Protein AF-A0A960HNX2-F1 (afdb_monomer)

Sequence (91 aa):
MSDTTITPIAFQPAVDEIADGVFRISTWVPEVSDSGFTFNQFLLTGDEPLLFHTGMRGLFPLVAEAVSAVIPIESLRWISSATSRPTSRVR

Nearest PDB structures (foldseek):
  6v72-assembly1_A-2  TM=6.624E-01  e=1.044E-02  Erythrobacter litoralis HTCC2594
  1wup-assembly3_C  TM=7.886E-01  e=7.033E-02  Serratia marcescens
  6lfd-assembly3_C  TM=6.158E-01  e=3.160E-02  Vibrio alginolyticus
  3kzt-assembly1_B  TM=7.037E-01  e=2.561E-01  Bacteroides thetaiotaomicron VPI-5482
  4xrw-assembly1_A  TM=5.027E-01  e=2.207E+00  Amycolatopsis orientalis

pLDDT: mean 78.86, std 18.69, range [36.19, 95.31]

Mean predicted aligned error: 9.18 Å

Solvent-accessible surface area (backbone atoms only — not comparable to full-atom values): 5667 Å² total; per-residue (Å²): 134,82,80,79,72,79,68,74,86,44,58,82,62,46,77,42,79,80,48,94,56,30,33,41,38,40,31,48,24,60,86,79,37,101,82,33,45,72,50,75,28,40,39,34,63,55,100,68,18,33,39,45,40,67,71,54,88,85,44,32,65,58,48,51,52,55,45,46,74,78,43,64,64,89,63,57,72,42,80,46,65,99,67,79,76,78,77,78,76,84,126

Secondary structure (DSSP, 8-state):
--------SSPPPEEEEEETTEEEEEEEEGGGSTT-EEEEEEEE-SSS-EEE---STTTHHHHHHHHHTTS-GGG--EEE-S-PPP-----

Foldseek 3Di:
DPPCPVPLQWDQWDWDDPDDQKIWTWTWGCPPDVRTDIDIWIWGRPPAIEIEDCDPPSCNVSSCVSVCVVDNSVSHHYYHYPDDDPPPDDD

Radius of gyration: 15.19 Å; Cα contacts (8 Å, |Δi|>4): 134; chains: 1; bounding box: 47×26×36 Å

Structure (mmCIF, N/CA/C/O backbone):
data_AF-A0A960HNX2-F1
#
_entry.id   AF-A0A960HNX2-F1
#
loop_
_ato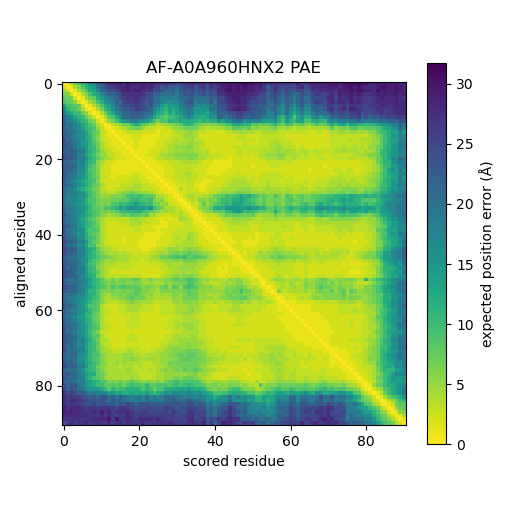m_site.group_PDB
_atom_site.id
_atom_site.type_symbol
_atom_site.label_atom_id
_atom_site.label_alt_id
_atom_site.label_comp_id
_atom_site.label_asym_id
_atom_site.label_entity_id
_atom_site.label_seq_id
_atom_site.pdbx_PDB_ins_code
_atom_site.Cartn_x
_atom_site.Cartn_y
_atom_site.Cartn_z
_atom_site.occupancy
_atom_site.B_iso_or_equiv
_atom_site.auth_seq_id
_atom_site.auth_comp_id
_atom_site.auth_asym_id
_atom_site.auth_atom_id
_atom_site.pdbx_PDB_model_num
ATOM 1 N N . MET A 1 1 ? 26.954 16.586 -23.102 1.00 40.47 1 MET A N 1
ATOM 2 C CA . MET A 1 1 ? 26.125 16.810 -21.902 1.00 40.47 1 MET A CA 1
ATOM 3 C C . MET A 1 1 ? 24.812 16.097 -22.143 1.00 40.47 1 MET A C 1
ATOM 5 O O . MET A 1 1 ? 23.905 16.679 -22.714 1.00 40.47 1 MET A O 1
ATOM 9 N N . SER A 1 2 ? 24.779 14.795 -21.865 1.00 36.19 2 SER A N 1
ATOM 10 C CA . SER A 1 2 ? 23.554 14.001 -21.915 1.00 36.19 2 SER A CA 1
ATOM 11 C C . SER A 1 2 ? 22.740 14.361 -20.683 1.00 36.19 2 SER A C 1
ATOM 13 O O . SER A 1 2 ? 23.150 14.061 -19.563 1.00 36.19 2 SER A O 1
ATOM 15 N N . ASP A 1 3 ? 21.663 15.096 -20.923 1.00 37.28 3 ASP A N 1
ATOM 16 C CA . ASP A 1 3 ? 20.623 15.407 -19.958 1.00 37.28 3 ASP A CA 1
ATOM 17 C C . ASP A 1 3 ? 20.066 14.086 -19.414 1.00 37.28 3 ASP A C 1
ATOM 19 O O . ASP A 1 3 ? 19.384 13.341 -20.118 1.00 37.28 3 ASP A O 1
ATOM 23 N N . THR A 1 4 ? 20.461 13.737 -18.190 1.00 41.12 4 THR A N 1
ATOM 24 C CA . THR A 1 4 ? 19.890 12.612 -17.453 1.00 41.12 4 THR A CA 1
ATOM 25 C C . THR A 1 4 ? 18.521 13.062 -16.972 1.00 41.12 4 T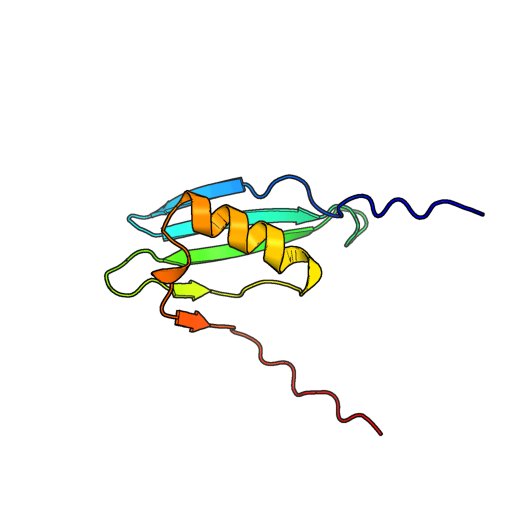HR A C 1
ATOM 27 O O . THR A 1 4 ? 18.332 13.399 -15.803 1.00 41.12 4 THR A O 1
ATOM 30 N N . THR A 1 5 ? 17.556 13.096 -17.887 1.00 39.47 5 THR A N 1
ATOM 31 C CA . THR A 1 5 ? 16.151 13.111 -17.513 1.00 39.47 5 THR A CA 1
ATOM 32 C C . THR A 1 5 ? 15.937 11.838 -16.702 1.00 39.47 5 THR A C 1
ATOM 34 O O . THR A 1 5 ? 16.012 10.731 -17.233 1.00 39.47 5 THR A O 1
ATOM 37 N N . ILE A 1 6 ? 15.780 11.979 -15.386 1.00 48.41 6 ILE A N 1
ATOM 38 C CA . ILE A 1 6 ? 15.352 10.886 -14.519 1.00 48.41 6 ILE A CA 1
ATOM 39 C C . ILE A 1 6 ? 13.925 10.571 -14.960 1.00 48.41 6 ILE A C 1
ATOM 41 O O . ILE A 1 6 ? 12.975 11.200 -14.501 1.00 48.41 6 ILE A O 1
ATOM 45 N N . THR A 1 7 ? 13.770 9.653 -15.912 1.00 44.06 7 THR A N 1
ATOM 46 C CA . THR A 1 7 ? 12.483 9.018 -16.178 1.00 44.06 7 THR A CA 1
ATOM 47 C C . THR A 1 7 ? 12.016 8.459 -14.837 1.00 44.06 7 THR A C 1
ATOM 49 O O . THR A 1 7 ? 12.785 7.724 -14.216 1.00 44.06 7 THR A O 1
ATOM 52 N N . PRO A 1 8 ? 10.837 8.829 -14.307 1.00 49.09 8 PRO A N 1
ATOM 53 C CA . PRO A 1 8 ? 10.358 8.205 -13.088 1.00 49.09 8 PRO A CA 1
ATOM 54 C C . PRO A 1 8 ? 10.184 6.715 -13.380 1.00 49.09 8 PRO A C 1
ATOM 56 O O . PRO A 1 8 ? 9.354 6.306 -14.189 1.00 49.09 8 PRO A O 1
ATOM 59 N N . ILE A 1 9 ? 11.046 5.919 -12.754 1.00 53.31 9 ILE A N 1
ATOM 60 C CA . ILE A 1 9 ? 11.135 4.467 -12.883 1.00 53.31 9 ILE A CA 1
ATOM 61 C C . ILE A 1 9 ? 9.970 3.852 -12.091 1.00 53.31 9 ILE A C 1
ATOM 63 O O . ILE A 1 9 ? 10.174 3.260 -11.037 1.00 53.31 9 ILE A O 1
ATOM 67 N N . ALA A 1 10 ? 8.735 4.111 -12.527 1.00 56.75 10 ALA A N 1
ATOM 68 C CA . ALA A 1 10 ? 7.484 3.493 -12.086 1.00 56.75 10 ALA A CA 1
ATOM 69 C C . ALA A 1 10 ? 6.295 4.187 -12.772 1.00 56.75 10 ALA A C 1
ATOM 71 O O . ALA A 1 10 ? 6.198 5.414 -12.767 1.00 56.75 10 ALA A O 1
ATOM 72 N N . PHE A 1 11 ? 5.354 3.406 -13.308 1.00 68.31 11 PHE A N 1
ATOM 73 C CA . PHE A 1 11 ? 4.020 3.925 -13.632 1.00 68.31 11 PHE A CA 1
ATOM 74 C C . PHE A 1 11 ? 3.272 4.309 -12.341 1.00 68.31 11 PHE A C 1
ATOM 76 O O . PHE A 1 11 ? 3.647 3.856 -11.256 1.00 68.31 11 PHE A O 1
ATOM 83 N N . GLN A 1 12 ? 2.221 5.135 -12.455 1.00 75.00 12 GLN A N 1
ATOM 84 C CA . GLN A 1 12 ? 1.379 5.524 -11.314 1.00 75.00 12 GLN A CA 1
ATOM 85 C C . GLN A 1 12 ? 0.981 4.293 -10.477 1.00 75.00 12 GLN A C 1
ATOM 87 O O . GLN A 1 12 ? 0.537 3.295 -11.054 1.00 75.00 12 GLN A O 1
ATOM 92 N N . PRO A 1 13 ? 1.145 4.339 -9.142 1.00 84.19 13 PRO A N 1
ATOM 93 C CA . PRO A 1 13 ? 0.779 3.227 -8.279 1.00 84.19 13 PRO A CA 1
ATOM 94 C C . PRO A 1 13 ? -0.731 2.976 -8.350 1.00 84.19 13 PRO A C 1
ATOM 96 O O . PRO A 1 13 ? -1.532 3.891 -8.165 1.00 84.19 13 PRO A O 1
ATOM 99 N N . ALA A 1 14 ? -1.118 1.728 -8.605 1.00 90.44 14 ALA A N 1
ATOM 100 C CA . ALA A 1 14 ? -2.512 1.308 -8.539 1.00 90.44 14 ALA A CA 1
ATOM 101 C C . ALA A 1 14 ? -2.895 1.048 -7.079 1.00 90.44 14 ALA A C 1
ATOM 103 O O . ALA A 1 14 ? -2.149 0.379 -6.361 1.00 90.44 14 ALA A O 1
ATOM 104 N N . VAL A 1 15 ? -4.041 1.567 -6.646 1.00 92.94 15 VAL A N 1
ATOM 105 C CA . VAL A 1 15 ? -4.575 1.361 -5.296 1.00 92.94 15 VAL A CA 1
ATOM 106 C C . VAL A 1 15 ? -5.847 0.536 -5.407 1.00 92.94 15 VAL A C 1
ATOM 108 O O . VAL A 1 15 ? -6.840 1.005 -5.956 1.00 92.94 15 VAL A O 1
ATOM 111 N N . ASP A 1 16 ? -5.807 -0.682 -4.878 1.00 94.12 16 ASP A N 1
ATOM 112 C CA . ASP A 1 16 ? -6.933 -1.611 -4.891 1.00 94.12 16 ASP A CA 1
ATOM 113 C C . ASP A 1 16 ? -7.358 -1.927 -3.457 1.00 94.12 16 ASP A C 1
ATOM 115 O O . ASP A 1 16 ? -6.529 -2.335 -2.643 1.00 94.12 16 ASP A O 1
ATOM 119 N N . GLU A 1 17 ? -8.644 -1.807 -3.143 1.00 95.31 17 GLU A N 1
ATOM 120 C CA . GLU A 1 17 ? -9.194 -2.368 -1.908 1.00 95.31 17 GLU A CA 1
ATOM 121 C C . GLU A 1 17 ? -9.378 -3.881 -2.085 1.00 95.31 17 GLU A C 1
ATOM 123 O O . GLU A 1 17 ? -10.098 -4.335 -2.975 1.00 95.31 17 GLU A O 1
ATOM 128 N N . ILE A 1 18 ? -8.679 -4.675 -1.273 1.00 95.06 18 ILE A N 1
ATOM 129 C CA . ILE A 1 18 ? -8.667 -6.145 -1.376 1.00 95.06 18 ILE A CA 1
ATOM 130 C C . ILE A 1 18 ? -9.475 -6.828 -0.267 1.00 95.06 18 ILE A C 1
ATOM 132 O O . ILE A 1 18 ? -9.800 -8.010 -0.381 1.00 95.06 18 ILE A O 1
ATOM 136 N N . ALA A 1 19 ? -9.781 -6.097 0.802 1.00 94.62 19 ALA A N 1
ATOM 137 C CA . ALA A 1 19 ? -10.708 -6.455 1.867 1.00 94.62 19 ALA A CA 1
ATOM 138 C C . ALA A 1 19 ? -11.146 -5.167 2.585 1.00 94.62 19 ALA A C 1
ATOM 140 O O . ALA A 1 19 ? -10.541 -4.121 2.367 1.00 94.62 19 ALA A O 1
ATOM 141 N N . ASP A 1 20 ? -1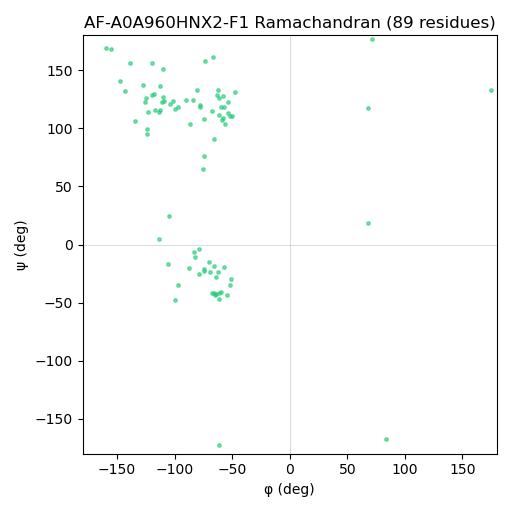2.157 -5.258 3.451 1.00 94.88 20 ASP A N 1
ATOM 142 C CA . ASP A 1 20 ? -12.672 -4.118 4.221 1.00 94.88 20 ASP A CA 1
ATOM 143 C C . ASP A 1 20 ? -11.549 -3.412 4.998 1.00 94.88 20 ASP A C 1
ATOM 145 O O . ASP A 1 20 ? -10.912 -4.005 5.876 1.00 94.88 20 ASP A O 1
ATOM 149 N N . GLY A 1 21 ? -11.255 -2.167 4.614 1.00 93.00 21 GLY A N 1
ATOM 150 C CA . GLY A 1 21 ? -10.188 -1.369 5.215 1.00 93.00 21 GLY A CA 1
ATOM 151 C C . GLY A 1 21 ? -8.768 -1.881 4.940 1.00 93.00 21 GLY A C 1
ATOM 152 O O . GLY A 1 21 ? -7.833 -1.522 5.661 1.00 93.00 21 GLY A O 1
ATOM 153 N N . VAL A 1 22 ? -8.578 -2.730 3.924 1.00 94.81 22 VAL A N 1
ATOM 154 C CA . VAL A 1 22 ? -7.271 -3.249 3.501 1.00 94.81 22 VAL A CA 1
ATOM 155 C C . VAL A 1 22 ? -7.031 -2.918 2.036 1.00 94.81 22 VAL A C 1
ATOM 157 O O . VAL A 1 22 ? -7.661 -3.465 1.130 1.00 94.81 22 VAL A O 1
ATOM 160 N N . PHE A 1 23 ? -6.032 -2.078 1.804 1.00 95.06 23 PHE A N 1
ATOM 161 C CA . PHE A 1 23 ? -5.665 -1.573 0.492 1.00 95.06 23 PHE A CA 1
ATOM 162 C C . PHE A 1 23 ? -4.303 -2.116 0.074 1.00 95.06 23 PHE A C 1
ATOM 164 O O . PHE A 1 23 ? -3.346 -2.136 0.850 1.00 95.06 23 PHE A O 1
ATOM 171 N N . ARG A 1 24 ? -4.202 -2.534 -1.183 1.00 94.44 24 ARG A N 1
ATOM 172 C CA . ARG A 1 24 ? -2.961 -2.914 -1.846 1.00 94.44 24 ARG A CA 1
ATOM 173 C C . ARG A 1 24 ? -2.541 -1.790 -2.780 1.00 94.44 24 ARG A C 1
ATOM 175 O O . ARG A 1 24 ? -3.248 -1.467 -3.729 1.00 94.44 24 ARG A O 1
ATOM 182 N N . ILE A 1 25 ? -1.351 -1.259 -2.548 1.00 93.06 25 ILE A N 1
ATOM 183 C CA . ILE A 1 25 ? -0.686 -0.306 -3.430 1.00 93.06 25 ILE A CA 1
ATOM 184 C C . ILE A 1 25 ? 0.291 -1.102 -4.295 1.00 93.06 25 ILE A C 1
ATOM 186 O O . ILE A 1 25 ? 1.192 -1.751 -3.769 1.00 93.06 25 ILE A O 1
ATOM 190 N N . SER A 1 26 ? 0.099 -1.091 -5.611 1.00 91.88 26 SER A N 1
ATOM 191 C CA . SER A 1 26 ? 0.880 -1.877 -6.570 1.00 91.88 26 SER A CA 1
ATOM 192 C C . SER A 1 26 ? 1.630 -0.953 -7.517 1.00 91.88 26 SER A C 1
ATOM 194 O O . SER A 1 26 ? 1.024 -0.239 -8.313 1.00 91.88 26 SER A O 1
ATOM 196 N N . THR A 1 27 ? 2.959 -0.981 -7.459 1.00 89.12 27 THR A N 1
ATOM 197 C CA . THR A 1 27 ? 3.820 -0.152 -8.311 1.00 89.12 27 THR A CA 1
ATOM 198 C C . THR A 1 27 ? 4.598 -1.026 -9.287 1.00 89.12 27 THR A C 1
ATOM 200 O O . THR A 1 27 ? 5.431 -1.831 -8.864 1.00 89.12 27 THR A O 1
ATOM 203 N N . TRP A 1 28 ? 4.337 -0.872 -10.590 1.00 87.00 28 TRP A N 1
ATOM 204 C CA . TRP A 1 28 ? 5.057 -1.586 -11.647 1.00 87.00 28 TRP A CA 1
ATOM 205 C C . TRP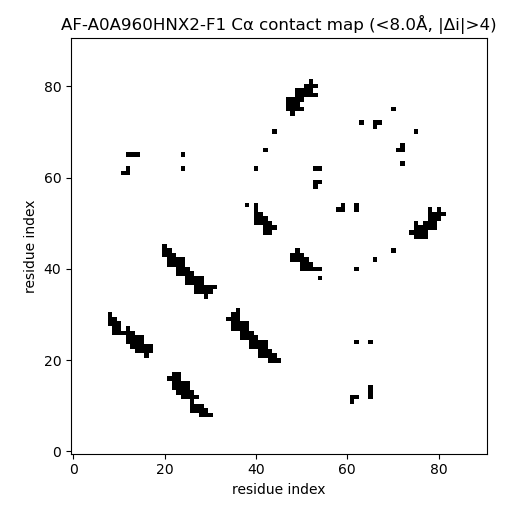 A 1 28 ? 6.355 -0.876 -12.019 1.00 87.00 28 TRP A C 1
ATOM 207 O O . TRP A 1 28 ? 6.338 0.291 -12.415 1.00 87.00 28 TRP A O 1
ATOM 217 N N . VAL A 1 29 ? 7.467 -1.606 -11.946 1.00 85.94 29 VAL A N 1
ATOM 218 C CA . VAL A 1 29 ? 8.801 -1.107 -12.267 1.00 85.94 29 VAL A CA 1
AT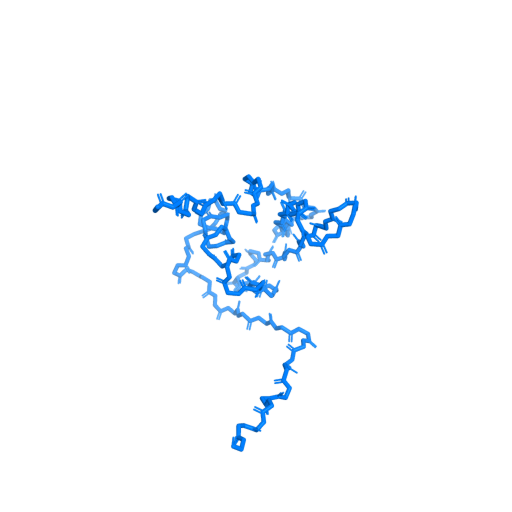OM 219 C C . VAL A 1 29 ? 9.438 -1.986 -13.349 1.00 85.94 29 VAL A C 1
ATOM 221 O O . VAL A 1 29 ? 9.965 -3.058 -13.037 1.00 85.94 29 VAL A O 1
ATOM 224 N N . PRO A 1 30 ? 9.417 -1.560 -14.626 1.00 82.19 30 PRO A N 1
ATOM 225 C CA . PRO A 1 30 ? 9.926 -2.369 -15.733 1.00 82.19 30 PRO A CA 1
ATOM 226 C C . PRO A 1 30 ? 11.453 -2.530 -15.713 1.00 82.19 30 PRO A C 1
ATOM 228 O O . PRO A 1 30 ? 11.964 -3.509 -16.232 1.00 82.19 30 PRO A O 1
ATOM 231 N N . GLU A 1 31 ? 12.186 -1.609 -15.085 1.00 80.75 31 GLU A N 1
ATOM 232 C CA . GLU A 1 31 ? 13.656 -1.552 -15.156 1.00 80.75 31 GLU A CA 1
ATOM 233 C C . GLU A 1 31 ? 14.378 -2.482 -14.166 1.00 80.75 31 GLU A C 1
ATOM 235 O O . GLU A 1 31 ? 15.600 -2.598 -14.197 1.00 80.75 31 GLU A O 1
ATOM 240 N N . VAL A 1 32 ? 13.648 -3.141 -13.262 1.00 78.81 32 VAL A N 1
ATOM 241 C CA . VAL A 1 32 ? 14.250 -3.996 -12.220 1.00 78.81 32 VAL A CA 1
ATOM 242 C C . VAL A 1 32 ? 14.673 -5.367 -12.759 1.00 78.81 32 VAL A C 1
ATOM 244 O O . VAL A 1 32 ? 15.566 -5.994 -12.191 1.00 78.81 32 VAL A O 1
ATOM 247 N N . SER A 1 33 ? 14.049 -5.853 -13.834 1.00 78.81 33 SER A N 1
ATOM 248 C CA . SER A 1 33 ? 14.392 -7.132 -14.466 1.00 78.81 33 SER A CA 1
ATOM 249 C C . SER A 1 33 ? 13.981 -7.148 -15.940 1.00 78.81 33 SER A C 1
ATOM 251 O O . SER A 1 33 ? 13.183 -6.314 -16.356 1.00 78.81 33 SER A O 1
ATOM 253 N N . ASP A 1 34 ? 14.436 -8.142 -16.708 1.00 79.50 34 ASP A N 1
ATOM 254 C CA . ASP A 1 34 ? 14.055 -8.328 -18.122 1.00 79.50 34 ASP A CA 1
ATOM 255 C C . ASP A 1 34 ? 12.536 -8.468 -18.340 1.00 79.50 34 ASP A C 1
ATOM 257 O O . ASP A 1 34 ? 12.040 -8.295 -19.450 1.00 79.50 34 ASP A O 1
ATOM 261 N N . SER A 1 35 ? 11.784 -8.799 -17.286 1.00 83.00 35 SER A N 1
ATOM 262 C CA . SER A 1 35 ? 10.321 -8.897 -17.304 1.00 83.00 35 SER A CA 1
ATOM 263 C C . SER A 1 35 ? 9.634 -7.843 -16.437 1.00 83.00 35 SER A C 1
ATOM 265 O O . SER A 1 35 ? 8.419 -7.899 -16.312 1.00 83.00 35 SER A O 1
ATOM 267 N N . GLY A 1 36 ? 10.372 -6.899 -15.842 1.00 82.88 36 GLY A N 1
ATOM 268 C CA . GLY A 1 36 ? 9.876 -5.956 -14.838 1.00 82.88 36 GLY A CA 1
ATOM 269 C C . GLY A 1 36 ? 9.581 -6.586 -13.471 1.00 82.88 36 GLY A C 1
ATOM 270 O O . GLY A 1 36 ? 9.771 -7.784 -13.253 1.00 82.88 36 GLY A O 1
ATOM 271 N N . PHE A 1 37 ? 9.184 -5.761 -12.503 1.00 86.19 37 PHE A N 1
ATOM 272 C CA . PHE A 1 37 ? 8.836 -6.199 -11.151 1.00 86.19 37 PHE A CA 1
ATOM 273 C C . PHE A 1 37 ? 7.740 -5.320 -10.542 1.00 86.19 37 PHE A C 1
ATOM 275 O O . PHE A 1 37 ? 7.771 -4.098 -10.682 1.00 86.19 37 PHE A O 1
ATOM 282 N N . THR A 1 38 ? 6.799 -5.927 -9.814 1.00 87.31 38 THR A N 1
ATOM 283 C CA . THR A 1 38 ? 5.770 -5.191 -9.065 1.00 87.31 38 THR A CA 1
ATOM 284 C C . THR A 1 38 ? 6.127 -5.129 -7.589 1.00 87.31 38 THR A C 1
ATOM 286 O O . THR A 1 38 ? 6.229 -6.159 -6.920 1.00 87.31 38 THR A O 1
ATOM 289 N N . PHE A 1 39 ? 6.220 -3.922 -7.045 1.00 87.69 39 PHE A N 1
ATOM 290 C CA . PHE A 1 39 ? 6.277 -3.716 -5.603 1.00 87.69 39 PHE A CA 1
ATOM 291 C C . PHE A 1 39 ? 4.863 -3.559 -5.059 1.00 87.69 39 PHE A C 1
ATOM 293 O O . PHE A 1 39 ? 4.124 -2.693 -5.520 1.00 87.69 39 PHE A O 1
ATOM 300 N N . ASN A 1 40 ? 4.502 -4.396 -4.088 1.00 90.81 40 ASN A N 1
ATOM 301 C CA . ASN A 1 40 ? 3.201 -4.351 -3.430 1.00 90.81 40 ASN A CA 1
ATOM 302 C C . ASN A 1 40 ? 3.390 -3.887 -1.984 1.00 90.81 40 ASN A C 1
ATOM 304 O O . ASN A 1 40 ? 4.138 -4.514 -1.230 1.00 90.81 40 ASN A O 1
ATOM 308 N N . GLN A 1 41 ? 2.724 -2.801 -1.611 1.00 91.69 41 GLN A N 1
ATOM 309 C CA . GLN A 1 41 ? 2.605 -2.324 -0.236 1.00 91.69 41 GLN A CA 1
ATOM 310 C C . GLN A 1 41 ? 1.166 -2.516 0.237 1.00 91.69 41 GLN A C 1
ATOM 312 O O . GLN A 1 41 ? 0.236 -2.482 -0.569 1.00 91.69 41 GLN A O 1
ATOM 317 N N . PHE A 1 42 ? 0.977 -2.714 1.539 1.00 93.56 42 PHE A N 1
ATOM 318 C CA . PHE A 1 42 ? -0.355 -2.891 2.116 1.00 93.56 42 PHE A CA 1
ATOM 319 C C . PHE A 1 42 ? -0.640 -1.800 3.136 1.00 93.56 42 PHE A C 1
ATOM 321 O O . PHE A 1 42 ? 0.158 -1.582 4.045 1.00 93.56 42 PHE A O 1
ATOM 328 N N . LEU A 1 43 ? -1.778 -1.136 2.985 1.00 93.62 43 LEU A N 1
ATOM 329 C CA . LEU A 1 43 ? -2.301 -0.157 3.924 1.00 93.62 43 LEU A CA 1
ATOM 330 C C . LEU A 1 43 ? -3.530 -0.751 4.609 1.00 93.62 43 LEU A C 1
ATOM 332 O O . LEU A 1 43 ? -4.460 -1.196 3.945 1.00 93.62 43 LEU A O 1
ATOM 336 N N . LEU A 1 44 ? -3.528 -0.748 5.935 1.00 94.75 44 LEU A N 1
ATOM 337 C CA . LEU A 1 44 ? -4.668 -1.132 6.755 1.00 94.75 44 LEU A CA 1
ATOM 338 C C . LEU A 1 44 ? -5.214 0.136 7.410 1.00 94.75 44 LEU A C 1
ATOM 340 O O . LEU A 1 44 ? -4.463 0.831 8.092 1.00 94.75 44 LEU A O 1
ATOM 344 N N . THR A 1 45 ? -6.495 0.436 7.212 1.00 93.62 45 THR A N 1
ATOM 345 C CA . THR A 1 45 ? -7.157 1.679 7.650 1.00 93.62 45 THR A CA 1
ATOM 346 C C . THR A 1 45 ? -8.054 1.483 8.871 1.00 93.62 45 THR A C 1
ATOM 348 O O . THR A 1 45 ? -9.002 2.241 9.057 1.00 93.62 45 THR A O 1
ATOM 351 N N . GLY A 1 46 ? -7.799 0.455 9.686 1.00 89.81 46 GLY A N 1
ATOM 352 C CA . GLY A 1 46 ? -8.506 0.272 10.959 1.00 89.81 46 GLY A CA 1
ATOM 353 C C . GLY A 1 46 ? -8.270 1.437 11.933 1.00 89.81 46 GLY A C 1
ATOM 354 O O . GLY A 1 46 ? -7.622 2.423 11.587 1.00 89.81 46 GLY A O 1
ATOM 355 N N . ASP A 1 47 ? -8.734 1.298 13.178 1.00 89.56 47 ASP A N 1
ATOM 356 C CA . ASP A 1 47 ? -8.644 2.352 14.211 1.00 89.56 47 ASP A CA 1
ATOM 357 C C . ASP A 1 47 ? -7.233 2.942 14.379 1.00 89.56 47 ASP A C 1
ATOM 359 O O . ASP A 1 47 ? -7.063 4.113 14.721 1.00 89.56 47 ASP A O 1
ATOM 363 N N . GLU A 1 48 ? -6.208 2.131 14.115 1.00 91.62 48 GLU A N 1
ATOM 364 C CA . GLU A 1 48 ? -4.816 2.553 14.083 1.00 91.62 48 GLU A CA 1
ATOM 365 C C . GLU A 1 48 ? -4.185 2.215 12.724 1.00 91.62 48 GLU A C 1
ATOM 367 O O . GLU A 1 48 ? -3.709 1.089 12.531 1.00 91.62 48 GLU A O 1
ATOM 372 N N . PRO A 1 49 ? -4.152 3.169 11.775 1.00 91.81 49 PRO A N 1
ATOM 373 C CA . PRO A 1 49 ? -3.705 2.879 10.424 1.00 91.81 49 PRO A CA 1
ATOM 374 C C . PRO A 1 49 ? -2.247 2.412 10.358 1.00 91.81 49 PRO A C 1
ATOM 376 O O . PRO A 1 49 ? -1.343 3.020 10.948 1.00 91.81 49 PRO A O 1
ATOM 379 N N . LEU A 1 50 ? -2.020 1.336 9.604 1.00 92.00 50 LEU A N 1
ATOM 380 C CA . LEU A 1 50 ? -0.732 0.663 9.451 1.00 92.00 50 LEU A CA 1
ATOM 381 C C . LEU A 1 50 ? -0.351 0.576 7.975 1.00 92.00 50 LEU A C 1
ATOM 383 O O . LEU A 1 50 ? -1.071 -0.017 7.175 1.00 92.00 50 LEU A O 1
ATOM 387 N N . LEU A 1 51 ? 0.841 1.068 7.643 1.00 91.38 51 LEU A N 1
ATOM 388 C CA . LEU A 1 51 ? 1.483 0.828 6.357 1.00 91.38 51 LEU A CA 1
ATOM 389 C C . LEU A 1 51 ? 2.522 -0.283 6.509 1.00 91.38 51 LEU A C 1
ATOM 391 O O . LEU A 1 51 ? 3.532 -0.149 7.210 1.00 91.38 51 LEU A O 1
ATOM 395 N N . PHE A 1 52 ? 2.289 -1.390 5.817 1.00 88.56 52 PHE A N 1
ATOM 396 C CA . PHE A 1 52 ? 3.236 -2.481 5.717 1.00 88.56 52 PHE A CA 1
ATOM 397 C C . PHE A 1 52 ? 4.202 -2.223 4.560 1.00 88.56 52 PHE A C 1
ATOM 399 O O . PHE A 1 52 ? 3.872 -2.427 3.392 1.00 88.56 52 PHE A O 1
ATOM 406 N N . HIS A 1 53 ? 5.415 -1.819 4.940 1.00 82.00 53 HIS A N 1
ATOM 407 C CA . HIS A 1 53 ? 6.586 -1.571 4.110 1.00 82.00 53 HIS A CA 1
ATOM 408 C C . HIS A 1 53 ? 6.462 -0.356 3.175 1.00 82.00 53 HIS A C 1
ATOM 410 O O . HIS A 1 53 ? 5.674 -0.331 2.240 1.00 82.00 53 HIS A O 1
ATOM 416 N N . THR A 1 5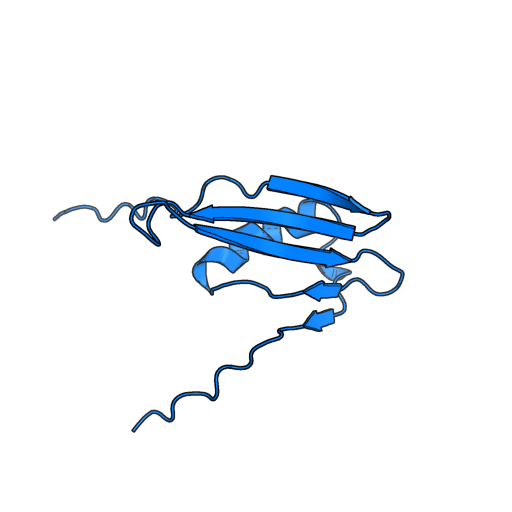4 ? 7.323 0.647 3.363 1.00 81.94 54 THR A N 1
ATOM 417 C CA . THR A 1 54 ? 7.355 1.882 2.551 1.00 81.94 54 THR A CA 1
ATOM 418 C C . THR A 1 54 ? 8.031 1.724 1.187 1.00 81.94 54 THR A C 1
ATOM 420 O O . THR A 1 54 ? 8.049 2.660 0.390 1.00 81.94 54 THR A O 1
ATOM 423 N N . GLY A 1 55 ? 8.588 0.549 0.890 1.00 78.88 55 GLY A N 1
ATOM 424 C CA . GLY A 1 55 ? 9.331 0.315 -0.345 1.00 78.88 55 GLY A CA 1
ATOM 425 C C . GLY A 1 55 ? 10.791 0.763 -0.262 1.00 78.88 55 GLY A C 1
ATOM 426 O O . GLY A 1 55 ? 11.349 1.034 0.801 1.00 78.88 55 GLY A O 1
ATOM 427 N N . MET A 1 56 ? 11.435 0.819 -1.426 1.00 78.00 56 MET A N 1
ATOM 428 C CA . MET A 1 56 ? 12.763 1.417 -1.579 1.00 78.00 56 MET A CA 1
ATOM 429 C C . MET A 1 56 ? 12.667 2.947 -1.499 1.00 78.00 56 MET A C 1
ATOM 431 O O . MET A 1 56 ? 11.622 3.517 -1.795 1.00 78.00 56 MET A O 1
ATOM 435 N N . ARG A 1 57 ? 13.775 3.635 -1.175 1.00 79.31 57 ARG A N 1
ATOM 436 C CA . ARG A 1 57 ? 13.797 5.109 -1.024 1.00 79.31 57 ARG A CA 1
ATOM 437 C C . ARG A 1 57 ? 13.202 5.863 -2.224 1.00 79.31 57 ARG A C 1
ATOM 439 O O . ARG A 1 57 ? 12.578 6.893 -2.018 1.00 79.31 57 ARG A O 1
ATOM 446 N N . GLY A 1 58 ? 13.380 5.350 -3.444 1.00 79.31 58 GLY A N 1
ATOM 447 C CA . GLY A 1 58 ? 12.820 5.951 -4.661 1.00 79.31 58 GLY A CA 1
ATOM 448 C C . GLY A 1 58 ? 11.309 5.756 -4.838 1.00 79.31 58 GLY A C 1
ATOM 449 O O . GLY A 1 58 ? 10.683 6.556 -5.517 1.00 79.31 58 GLY A O 1
ATOM 450 N N . LEU A 1 59 ? 10.714 4.740 -4.205 1.00 81.75 59 LEU A N 1
ATOM 451 C CA . LEU A 1 59 ? 9.274 4.459 -4.281 1.00 81.75 59 LEU A CA 1
ATOM 452 C C . LEU A 1 59 ? 8.468 5.223 -3.229 1.00 81.75 59 LEU A C 1
ATOM 454 O O . LEU A 1 59 ? 7.266 5.398 -3.393 1.00 81.75 59 LEU A O 1
ATOM 458 N N . PHE A 1 60 ? 9.117 5.688 -2.159 1.00 85.94 60 PHE A N 1
ATOM 459 C CA . PHE A 1 60 ? 8.428 6.315 -1.035 1.00 85.94 60 PHE A CA 1
ATOM 460 C C . PHE A 1 60 ? 7.509 7.487 -1.428 1.00 85.94 60 PHE A C 1
ATOM 462 O O . PHE A 1 60 ? 6.387 7.500 -0.933 1.00 85.94 60 PHE A O 1
ATOM 469 N N . PRO A 1 61 ? 7.894 8.428 -2.318 1.00 87.94 61 PRO A N 1
ATOM 470 C CA . PRO A 1 61 ? 6.995 9.513 -2.715 1.00 87.94 61 PRO A CA 1
ATOM 471 C C . PRO A 1 61 ? 5.696 9.014 -3.363 1.00 87.94 61 PRO A C 1
ATOM 473 O O . PRO A 1 61 ? 4.625 9.506 -3.027 1.00 87.94 61 PRO A O 1
ATOM 476 N N . LEU A 1 62 ? 5.785 7.988 -4.217 1.00 87.88 62 LEU A N 1
ATOM 477 C CA . LEU A 1 62 ? 4.626 7.383 -4.881 1.00 87.88 62 LEU A CA 1
ATOM 478 C C . LEU A 1 62 ? 3.728 6.654 -3.879 1.00 87.88 62 LEU A C 1
ATOM 480 O O . LEU A 1 62 ? 2.508 6.770 -3.928 1.00 87.88 62 LEU A O 1
ATOM 484 N N . VAL A 1 63 ? 4.332 5.929 -2.935 1.00 88.94 63 VAL A N 1
ATOM 485 C CA . VAL A 1 63 ? 3.588 5.248 -1.867 1.00 88.94 63 VAL A CA 1
ATOM 486 C C . VAL A 1 63 ? 2.910 6.266 -0.949 1.00 88.94 63 VAL A C 1
ATOM 488 O O . VAL A 1 63 ? 1.759 6.071 -0.580 1.00 88.94 63 VAL A O 1
ATOM 491 N N . ALA A 1 64 ? 3.583 7.364 -0.599 1.00 89.19 64 ALA A N 1
ATOM 492 C CA . ALA A 1 64 ? 3.015 8.417 0.239 1.00 89.19 64 ALA A CA 1
ATOM 493 C C . ALA A 1 64 ? 1.825 9.110 -0.444 1.00 89.19 64 ALA A C 1
ATOM 495 O O . ALA A 1 64 ? 0.800 9.335 0.199 1.00 89.19 64 ALA A O 1
ATOM 496 N N . GLU A 1 65 ? 1.932 9.397 -1.743 1.00 90.62 65 GLU A N 1
ATOM 497 C CA . GLU A 1 65 ? 0.830 9.935 -2.547 1.00 90.62 65 GLU A CA 1
ATOM 498 C C . GLU A 1 65 ? -0.355 8.960 -2.588 1.00 90.62 65 GLU A C 1
ATOM 500 O O . GLU A 1 65 ? -1.484 9.347 -2.292 1.00 90.62 65 GLU A O 1
ATOM 505 N N . ALA A 1 66 ? -0.090 7.677 -2.849 1.00 90.88 66 ALA A N 1
ATOM 506 C CA . ALA A 1 66 ? -1.110 6.631 -2.875 1.00 90.88 66 ALA A CA 1
ATOM 507 C C . ALA A 1 66 ? -1.819 6.455 -1.521 1.00 90.88 66 ALA A C 1
ATOM 509 O O . ALA A 1 66 ? -3.037 6.319 -1.478 1.00 90.88 66 ALA A O 1
ATOM 510 N N . VAL A 1 67 ? -1.080 6.497 -0.407 1.00 91.88 67 VAL A N 1
ATOM 511 C CA . VAL A 1 67 ? -1.665 6.449 0.944 1.00 91.88 67 VAL A CA 1
ATOM 512 C C . VAL A 1 67 ? -2.528 7.681 1.206 1.00 91.88 67 VAL A C 1
ATOM 514 O O . VAL A 1 67 ? -3.639 7.538 1.710 1.00 91.88 67 VAL A O 1
ATOM 517 N N . SER A 1 68 ? -2.050 8.866 0.814 1.00 92.94 68 SER A N 1
ATOM 518 C CA . SER A 1 68 ? -2.764 10.140 0.996 1.00 92.94 68 SER A CA 1
ATOM 519 C C . SER A 1 68 ? -4.093 10.195 0.234 1.00 92.94 68 SER A C 1
ATOM 521 O O . SER A 1 68 ? -4.984 10.953 0.608 1.00 92.94 68 SER A O 1
ATOM 523 N N . ALA A 1 69 ? -4.240 9.393 -0.825 1.00 91.06 69 ALA A N 1
ATOM 524 C CA . ALA A 1 69 ? -5.493 9.253 -1.561 1.00 91.06 69 ALA A CA 1
ATOM 525 C C . ALA A 1 69 ? -6.553 8.423 -0.810 1.00 91.06 69 ALA A C 1
ATOM 527 O O . ALA A 1 69 ? -7.738 8.551 -1.108 1.00 91.06 69 ALA A O 1
ATOM 528 N N . VAL A 1 70 ? -6.142 7.583 0.149 1.00 91.62 70 VAL A N 1
ATOM 529 C CA . VAL A 1 70 ? -7.038 6.716 0.935 1.00 91.62 70 VAL A CA 1
ATOM 530 C C . VAL A 1 70 ? -7.337 7.326 2.303 1.00 91.62 70 VAL A C 1
ATOM 532 O O . VAL A 1 70 ? -8.493 7.389 2.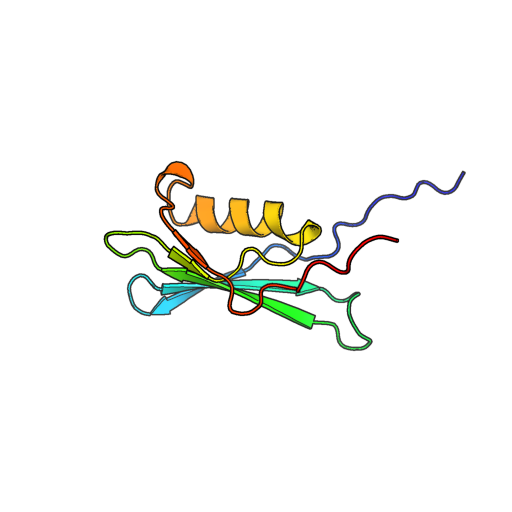713 1.00 91.62 70 VAL A O 1
ATOM 535 N N . ILE A 1 71 ? -6.303 7.787 3.012 1.00 92.19 71 ILE A N 1
ATOM 536 C CA . ILE A 1 71 ? -6.411 8.390 4.348 1.00 92.19 71 ILE A CA 1
ATOM 537 C C . ILE A 1 71 ? -5.489 9.611 4.467 1.00 92.19 71 ILE A C 1
ATOM 539 O O . ILE A 1 71 ? -4.465 9.667 3.785 1.00 92.19 71 ILE A O 1
ATOM 543 N N . PRO A 1 72 ? -5.767 10.565 5.375 1.00 91.75 72 PRO A N 1
ATOM 544 C CA . PRO A 1 72 ? -4.816 11.627 5.692 1.00 91.75 72 PRO A CA 1
ATOM 545 C C . PRO A 1 72 ? -3.497 11.025 6.186 1.00 91.75 72 PRO A C 1
ATOM 547 O O . PRO A 1 72 ? -3.500 10.206 7.108 1.00 91.75 72 PRO A O 1
ATOM 550 N N . ILE A 1 73 ? -2.363 11.409 5.602 1.00 87.12 73 ILE A N 1
ATOM 551 C CA . ILE A 1 73 ? -1.072 10.781 5.923 1.00 87.12 73 ILE A CA 1
ATOM 552 C C . ILE A 1 73 ? -0.650 11.019 7.379 1.00 87.12 73 ILE A C 1
ATOM 554 O O . ILE A 1 73 ? 0.006 10.171 7.977 1.00 87.12 73 ILE A O 1
ATOM 558 N N . GLU A 1 74 ? -1.087 12.122 7.987 1.00 90.00 74 GLU A N 1
ATOM 559 C CA . GLU A 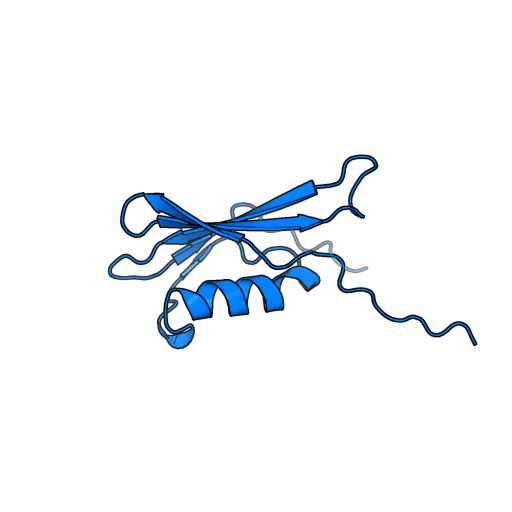1 74 ? -0.918 12.413 9.412 1.00 90.00 74 GLU A CA 1
ATOM 560 C C . GLU A 1 74 ? -1.677 11.453 10.344 1.00 90.00 74 GLU A C 1
ATOM 562 O O . GLU A 1 74 ? -1.342 11.363 11.524 1.00 90.00 74 GLU A O 1
ATOM 567 N N . SER A 1 75 ? -2.676 10.723 9.834 1.00 90.12 75 SER A N 1
ATOM 568 C CA . SER A 1 75 ? -3.387 9.682 10.591 1.00 90.12 75 SER A CA 1
ATOM 569 C C . SER A 1 75 ? -2.645 8.342 10.604 1.00 90.12 75 SER A C 1
ATOM 571 O O . SER A 1 75 ? -3.002 7.447 11.372 1.00 90.12 75 SER A O 1
ATOM 573 N N . LEU A 1 76 ? -1.593 8.198 9.786 1.00 90.25 76 LEU A N 1
ATOM 574 C CA . LEU A 1 76 ? -0.785 6.988 9.740 1.00 90.25 76 LEU A CA 1
ATOM 575 C C . LEU A 1 76 ? -0.015 6.821 11.052 1.00 90.25 76 LEU A C 1
ATOM 577 O O . LEU A 1 76 ? 0.878 7.605 11.373 1.00 90.25 76 LEU A O 1
ATOM 581 N N . ARG A 1 77 ? -0.341 5.767 11.803 1.00 91.19 77 ARG A N 1
ATOM 582 C CA . ARG A 1 77 ? 0.223 5.546 13.138 1.00 91.19 77 ARG A CA 1
ATOM 583 C C . ARG A 1 77 ? 1.402 4.590 13.127 1.00 91.19 77 ARG A C 1
ATOM 585 O O . ARG A 1 77 ? 2.347 4.764 13.895 1.00 91.19 77 ARG A O 1
ATOM 592 N N . TRP A 1 78 ? 1.357 3.592 12.251 1.00 91.25 78 TRP A N 1
ATOM 593 C CA . TRP A 1 78 ? 2.324 2.508 12.250 1.00 91.25 78 TRP A CA 1
ATOM 594 C C . TRP A 1 78 ? 2.958 2.309 10.876 1.00 91.25 78 TRP A C 1
ATOM 596 O O . TRP A 1 78 ? 2.282 2.283 9.849 1.00 91.25 78 TRP A O 1
ATOM 606 N N . ILE A 1 79 ? 4.276 2.101 10.872 1.00 89.06 79 ILE A N 1
ATOM 607 C CA . ILE A 1 79 ? 5.031 1.639 9.707 1.00 89.06 79 ILE A CA 1
ATOM 608 C C . ILE A 1 79 ? 5.797 0.394 10.134 1.00 89.06 79 ILE A C 1
ATOM 610 O O . ILE A 1 79 ? 6.593 0.439 11.071 1.00 89.06 79 ILE A O 1
ATOM 614 N N . SER A 1 80 ? 5.564 -0.713 9.438 1.00 85.31 80 SER A N 1
ATOM 615 C CA . SER A 1 80 ? 6.247 -1.981 9.700 1.00 85.31 80 SER A CA 1
ATOM 616 C C . SER A 1 80 ? 7.028 -2.448 8.475 1.00 85.31 80 SER A C 1
ATOM 618 O O . SER A 1 80 ? 6.728 -2.064 7.348 1.00 85.31 80 SER A O 1
ATOM 620 N N . SER A 1 81 ? 8.051 -3.270 8.686 1.00 77.50 81 SER A N 1
ATOM 621 C CA . SER A 1 81 ? 8.818 -3.922 7.624 1.00 77.50 81 SER A CA 1
ATOM 622 C C . SER A 1 81 ? 9.189 -5.331 8.071 1.00 77.50 81 SER A C 1
ATOM 624 O O . SER A 1 81 ? 9.721 -5.513 9.164 1.00 77.50 81 SER A O 1
ATOM 626 N N . ALA A 1 82 ? 8.963 -6.324 7.209 1.00 71.19 82 ALA A N 1
ATOM 627 C CA . ALA A 1 82 ? 9.374 -7.707 7.458 1.00 71.19 82 ALA A CA 1
ATOM 628 C C . ALA A 1 82 ? 10.899 -7.906 7.404 1.00 71.19 82 ALA A C 1
ATOM 630 O O . ALA A 1 82 ? 11.408 -8.944 7.820 1.00 71.19 82 ALA A O 1
ATOM 631 N N . THR A 1 83 ? 11.647 -6.944 6.859 1.00 63.47 83 THR A N 1
ATOM 632 C CA . THR A 1 83 ? 13.097 -7.053 6.691 1.00 63.47 83 THR A CA 1
ATOM 633 C C . THR A 1 83 ? 13.756 -5.764 7.154 1.00 63.47 83 THR A C 1
ATOM 635 O O . THR A 1 83 ? 13.724 -4.743 6.467 1.00 63.47 83 THR A O 1
ATOM 638 N N . SER A 1 84 ? 14.399 -5.802 8.318 1.00 56.16 84 SER A N 1
ATOM 639 C CA . SER A 1 84 ? 15.473 -4.861 8.606 1.00 56.16 84 SER A CA 1
ATOM 640 C C . SER A 1 84 ? 16.705 -5.361 7.854 1.00 56.16 84 SER A C 1
ATOM 642 O O . SER A 1 84 ? 17.165 -6.485 8.057 1.00 56.16 84 SER A O 1
ATOM 644 N N . ARG A 1 85 ? 17.259 -4.559 6.938 1.00 51.25 85 ARG A N 1
ATOM 645 C CA . ARG A 1 85 ? 18.641 -4.822 6.524 1.00 51.25 85 ARG A CA 1
ATOM 646 C C . ARG A 1 85 ? 19.497 -4.662 7.785 1.00 51.25 85 ARG A C 1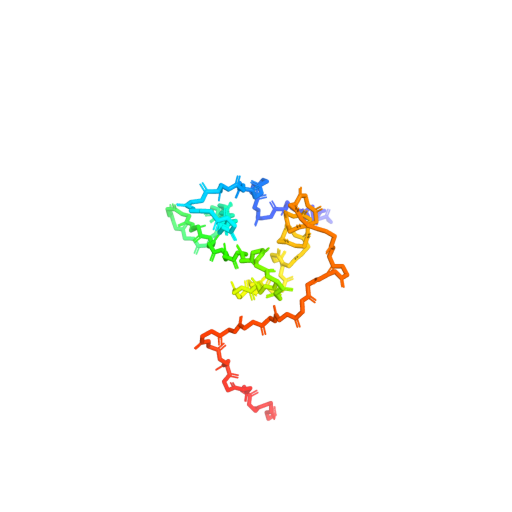
ATOM 648 O O . ARG A 1 85 ? 19.415 -3.587 8.385 1.00 51.25 85 ARG A O 1
ATOM 655 N N . PRO A 1 86 ? 20.326 -5.642 8.193 1.00 40.50 86 PRO A N 1
ATOM 656 C CA . PRO A 1 86 ? 21.439 -5.307 9.061 1.00 40.50 86 PRO A CA 1
ATOM 657 C C . PRO A 1 86 ? 22.227 -4.249 8.294 1.00 40.50 86 PRO A C 1
ATOM 659 O O . PRO A 1 86 ? 22.628 -4.472 7.149 1.00 40.50 86 PRO A O 1
ATOM 662 N N . THR A 1 87 ? 22.334 -3.054 8.864 1.00 41.22 87 THR A N 1
ATOM 663 C CA . THR A 1 87 ? 23.152 -1.981 8.317 1.00 41.22 87 THR A CA 1
ATOM 664 C C . THR A 1 87 ? 24.526 -2.573 8.044 1.00 41.22 87 THR A C 1
ATOM 666 O O . THR A 1 87 ? 25.243 -2.963 8.965 1.00 41.22 87 THR A O 1
ATOM 669 N N . SER A 1 88 ? 24.877 -2.721 6.764 1.00 37.00 88 SER A N 1
ATOM 670 C CA . SER A 1 88 ? 26.228 -3.089 6.375 1.00 37.00 88 SER A CA 1
ATOM 671 C C . SER A 1 88 ? 27.136 -2.020 6.962 1.00 37.00 88 SER A C 1
ATOM 673 O O . SER A 1 88 ? 27.081 -0.856 6.565 1.00 37.00 88 SER A O 1
ATOM 675 N N . ARG A 1 89 ? 27.891 -2.422 7.980 1.00 37.41 89 ARG A N 1
ATOM 676 C CA . ARG A 1 89 ? 28.895 -1.624 8.665 1.00 37.41 89 ARG A CA 1
ATOM 677 C C . ARG A 1 89 ? 29.824 -1.039 7.604 1.00 37.41 89 ARG A C 1
ATOM 679 O O . ARG A 1 89 ? 30.563 -1.784 6.967 1.00 37.41 89 ARG A O 1
ATOM 686 N N . VAL A 1 90 ? 29.747 0.274 7.404 1.00 38.88 90 VAL A N 1
ATOM 687 C CA . VAL A 1 90 ? 30.749 1.018 6.640 1.00 38.88 90 VAL A CA 1
ATOM 688 C C . VAL A 1 90 ? 32.075 0.815 7.373 1.00 38.88 90 VAL A C 1
ATOM 690 O O . VAL A 1 90 ? 32.177 1.110 8.567 1.00 38.88 90 VAL A O 1
ATOM 693 N N . ARG A 1 91 ? 33.040 0.203 6.689 1.00 37.88 91 ARG A N 1
ATOM 694 C CA . ARG A 1 91 ? 34.459 0.358 7.003 1.00 37.88 91 ARG A CA 1
ATOM 695 C C . ARG A 1 91 ? 34.992 1.500 6.163 1.00 37.88 91 ARG A C 1
ATOM 697 O O . ARG A 1 91 ? 34.549 1.594 4.998 1.00 37.88 91 ARG A O 1
#